Protein AF-A0A3B9IJT2-F1 (afdb_monomer_lite)

Radius of gyration: 19.09 Å; chains: 1; bounding box: 61×21×47 Å

Structure (mmCIF, N/CA/C/O backbone):
data_AF-A0A3B9IJT2-F1
#
_entry.id   AF-A0A3B9IJT2-F1
#
loop_
_atom_site.group_PDB
_atom_site.id
_atom_site.type_symbol
_atom_site.label_atom_id
_atom_site.label_alt_id
_atom_site.label_comp_id
_atom_site.label_asym_id
_atom_site.label_entity_id
_atom_site.label_seq_id
_atom_site.pdbx_PDB_ins_code
_atom_site.Cartn_x
_atom_site.Cartn_y
_atom_site.Cartn_z
_atom_site.occupancy
_atom_site.B_iso_or_equiv
_atom_site.auth_seq_id
_atom_site.auth_comp_id
_atom_site.auth_asym_id
_atom_site.auth_atom_id
_atom_site.pdbx_PDB_model_num
ATOM 1 N N . MET A 1 1 ? 44.523 -9.702 -19.929 1.00 39.56 1 MET A N 1
ATOM 2 C CA . MET A 1 1 ? 44.401 -8.618 -18.925 1.00 39.56 1 MET A CA 1
ATOM 3 C C . MET A 1 1 ? 43.044 -7.932 -19.116 1.00 39.56 1 MET A C 1
ATOM 5 O O . MET A 1 1 ? 42.543 -7.928 -20.229 1.00 39.56 1 MET A O 1
ATOM 9 N N . LYS A 1 2 ? 42.413 -7.517 -18.014 1.00 51.12 2 LYS A N 1
ATOM 10 C CA . LYS A 1 2 ? 40.971 -7.296 -17.761 1.00 51.12 2 LYS A CA 1
ATOM 11 C C . LYS A 1 2 ? 40.289 -6.189 -18.595 1.00 51.12 2 LYS A C 1
ATOM 13 O O . LYS A 1 2 ? 40.856 -5.114 -18.711 1.00 51.12 2 LYS A O 1
ATOM 18 N N . SER A 1 3 ? 39.034 -6.419 -19.022 1.00 50.97 3 SER A N 1
ATOM 19 C CA . SER A 1 3 ? 37.855 -5.621 -18.596 1.00 50.97 3 SER A CA 1
ATOM 20 C C . SER A 1 3 ? 36.556 -6.023 -19.320 1.00 50.97 3 SER A C 1
ATOM 22 O O . SER A 1 3 ? 36.236 -5.497 -20.379 1.00 50.97 3 SER A O 1
ATOM 24 N N . ARG A 1 4 ? 35.758 -6.921 -18.722 1.00 58.34 4 ARG A N 1
ATOM 25 C CA . ARG A 1 4 ? 34.303 -7.002 -18.979 1.00 58.34 4 ARG A CA 1
ATOM 26 C C . ARG A 1 4 ? 33.424 -7.287 -17.731 1.00 58.34 4 ARG A C 1
ATOM 28 O O . ARG A 1 4 ? 32.565 -8.157 -17.809 1.00 58.34 4 ARG A O 1
ATOM 35 N N . PRO A 1 5 ? 33.564 -6.592 -16.574 1.00 53.16 5 PRO A N 1
ATOM 36 C CA . PRO A 1 5 ? 32.686 -6.852 -15.423 1.00 53.16 5 PRO A CA 1
ATOM 37 C C . PRO A 1 5 ? 31.539 -5.835 -15.249 1.00 53.16 5 PRO A C 1
ATOM 39 O O . PRO A 1 5 ? 30.585 -6.132 -14.536 1.00 53.16 5 PRO A O 1
ATOM 42 N N . ALA A 1 6 ? 31.616 -4.647 -15.863 1.00 58.69 6 ALA A N 1
ATOM 43 C CA . ALA A 1 6 ? 30.685 -3.547 -15.585 1.00 58.69 6 ALA A CA 1
ATOM 44 C C . ALA A 1 6 ? 29.430 -3.552 -16.479 1.00 58.69 6 ALA A C 1
ATOM 46 O O . ALA A 1 6 ? 28.329 -3.372 -15.969 1.00 58.69 6 ALA A O 1
ATOM 47 N N . THR A 1 7 ? 29.575 -3.823 -17.783 1.00 62.97 7 THR A N 1
ATOM 48 C CA . THR A 1 7 ? 28.476 -3.721 -18.763 1.00 62.97 7 THR A CA 1
ATOM 49 C C . THR A 1 7 ? 27.409 -4.804 -18.598 1.00 62.97 7 THR A C 1
ATOM 51 O O . THR A 1 7 ? 26.226 -4.499 -18.570 1.00 62.97 7 THR A O 1
ATOM 54 N N . LEU A 1 8 ? 27.796 -6.061 -18.350 1.00 68.38 8 LEU A N 1
ATOM 55 C CA . LEU A 1 8 ? 26.819 -7.141 -18.141 1.00 68.38 8 LEU A CA 1
ATOM 56 C C . LEU A 1 8 ? 25.949 -6.913 -16.890 1.00 68.38 8 LEU A C 1
ATOM 58 O O . LEU A 1 8 ? 24.764 -7.233 -16.886 1.00 68.38 8 LEU A O 1
ATOM 62 N N . ARG A 1 9 ? 26.527 -6.340 -15.823 1.00 68.88 9 ARG A N 1
ATOM 63 C CA . ARG A 1 9 ? 25.778 -6.006 -14.602 1.00 68.88 9 ARG A CA 1
ATOM 64 C C . ARG A 1 9 ? 24.797 -4.860 -14.847 1.00 68.88 9 ARG A C 1
ATOM 66 O O . ARG A 1 9 ? 23.658 -4.972 -14.405 1.00 68.88 9 ARG A O 1
ATOM 73 N N . SER A 1 10 ? 25.208 -3.810 -15.566 1.00 73.69 10 SER A N 1
ATOM 74 C CA . SER A 1 10 ? 24.312 -2.699 -15.912 1.00 73.69 10 SER A CA 1
ATOM 75 C C . SER A 1 10 ? 23.167 -3.136 -16.829 1.00 73.69 10 SER A C 1
ATOM 77 O O . SER A 1 10 ? 22.029 -2.711 -16.628 1.00 73.69 10 SER A O 1
ATOM 79 N N . ASP A 1 11 ? 23.439 -4.037 -17.775 1.00 84.44 11 ASP A N 1
ATOM 80 C CA . ASP A 1 11 ? 22.434 -4.556 -18.707 1.00 84.44 11 ASP A CA 1
ATOM 81 C C . ASP A 1 11 ? 21.362 -5.359 -17.960 1.00 84.44 11 ASP A C 1
ATOM 83 O O . ASP A 1 11 ? 20.171 -5.091 -18.105 1.00 84.44 11 ASP A O 1
ATOM 87 N N . VAL A 1 12 ? 21.769 -6.257 -17.054 1.00 90.44 12 VAL A N 1
ATOM 88 C CA . VAL A 1 12 ? 20.830 -7.021 -16.214 1.00 90.44 12 VAL A CA 1
ATOM 89 C C . VAL A 1 12 ? 20.003 -6.104 -15.311 1.00 90.44 12 VAL A C 1
ATOM 91 O O . VAL A 1 12 ? 18.794 -6.301 -15.191 1.00 90.44 12 VAL A O 1
ATOM 94 N N . THR A 1 13 ? 20.605 -5.082 -14.692 1.00 93.31 13 THR A N 1
ATOM 95 C CA . THR A 1 13 ? 19.841 -4.132 -13.864 1.00 93.31 13 THR A CA 1
ATOM 96 C C . THR A 1 13 ? 18.835 -3.323 -14.683 1.00 93.31 13 THR A C 1
ATOM 98 O O . THR A 1 13 ? 17.715 -3.098 -14.221 1.00 93.31 13 THR A O 1
ATOM 101 N N . ASN A 1 14 ? 19.191 -2.934 -15.911 1.00 93.00 14 ASN A N 1
ATOM 102 C CA . ASN A 1 14 ? 18.304 -2.199 -16.812 1.00 93.00 14 ASN A CA 1
ATOM 103 C C . ASN A 1 14 ? 17.141 -3.067 -17.296 1.00 93.00 14 ASN A C 1
ATOM 105 O O . ASN A 1 14 ? 15.993 -2.606 -17.313 1.00 93.00 14 ASN A O 1
ATOM 109 N N . GLU A 1 15 ? 17.413 -4.325 -17.638 1.00 94.31 15 GLU A N 1
ATOM 110 C CA . GLU A 1 15 ? 16.384 -5.286 -18.031 1.00 94.31 15 GLU A CA 1
ATOM 111 C C . GLU A 1 15 ? 15.453 -5.612 -16.862 1.00 94.31 15 GLU A C 1
ATOM 113 O O . GLU A 1 15 ? 14.231 -5.558 -17.014 1.00 94.31 15 GLU A O 1
ATOM 118 N N . LEU A 1 16 ? 15.992 -5.824 -15.657 1.00 96.38 16 LEU A N 1
ATOM 119 C CA . LEU A 1 16 ? 15.181 -6.053 -14.461 1.00 96.38 16 LEU A CA 1
ATOM 120 C C . LEU A 1 16 ? 14.298 -4.843 -14.129 1.00 96.38 16 LEU A C 1
ATOM 122 O O . LEU A 1 16 ? 13.117 -5.002 -13.809 1.00 96.38 16 LEU A O 1
ATOM 126 N N . ALA A 1 17 ? 14.833 -3.624 -14.242 1.00 94.31 17 ALA A N 1
ATOM 127 C CA . ALA A 1 17 ? 14.055 -2.405 -14.047 1.00 94.31 17 ALA A CA 1
ATOM 128 C C . ALA A 1 17 ? 12.955 -2.259 -15.114 1.00 94.31 17 ALA A C 1
ATOM 130 O O . ALA A 1 17 ? 11.829 -1.864 -14.801 1.00 94.31 17 ALA A O 1
ATOM 131 N N . THR A 1 18 ? 13.247 -2.617 -16.367 1.00 95.88 18 THR A N 1
ATOM 132 C CA . THR A 1 18 ? 12.275 -2.603 -17.472 1.00 95.88 18 THR A CA 1
ATOM 133 C C . THR A 1 18 ? 11.171 -3.633 -17.266 1.00 95.88 18 THR A C 1
ATOM 135 O O . THR A 1 18 ? 9.992 -3.286 -17.384 1.00 95.88 18 THR A O 1
ATOM 138 N N . ALA A 1 19 ? 11.522 -4.862 -16.890 1.00 96.19 19 ALA A N 1
ATOM 139 C CA . ALA A 1 19 ? 10.570 -5.906 -16.531 1.00 96.19 19 ALA A CA 1
ATOM 140 C C . ALA A 1 19 ? 9.691 -5.465 -15.352 1.00 96.19 19 ALA A C 1
ATOM 142 O O . ALA A 1 19 ? 8.466 -5.516 -15.447 1.00 96.19 19 ALA A O 1
ATOM 143 N N . S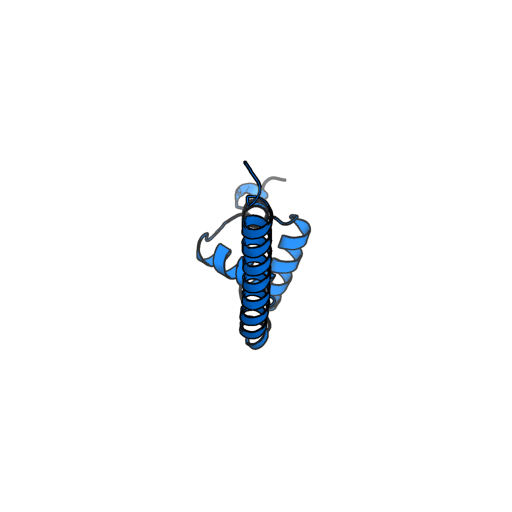ER A 1 20 ? 10.295 -4.916 -14.294 1.00 93.00 20 SER A N 1
ATOM 144 C CA . SER A 1 20 ? 9.579 -4.415 -13.114 1.00 93.00 20 SER A CA 1
ATOM 145 C C . SER A 1 20 ? 8.575 -3.313 -13.463 1.00 93.00 20 SER A C 1
ATOM 147 O O . SER A 1 20 ? 7.449 -3.321 -12.962 1.00 93.00 20 SER A O 1
ATOM 149 N N . ARG A 1 21 ? 8.941 -2.378 -14.354 1.00 93.06 21 ARG A N 1
ATOM 150 C CA . ARG A 1 21 ? 8.018 -1.347 -14.857 1.00 93.06 21 ARG A CA 1
ATOM 151 C C . ARG A 1 21 ? 6.874 -1.956 -15.665 1.00 93.06 21 ARG A C 1
ATOM 153 O O . ARG A 1 21 ? 5.725 -1.632 -15.390 1.00 93.06 21 ARG A O 1
ATOM 160 N N . LYS A 1 22 ? 7.158 -2.866 -16.604 1.00 94.94 22 LYS A N 1
ATOM 161 C CA . LYS A 1 22 ? 6.122 -3.534 -17.415 1.00 94.94 22 LYS A CA 1
ATOM 162 C C . LYS A 1 22 ? 5.152 -4.341 -16.549 1.00 94.94 22 LYS A C 1
ATOM 164 O O . LYS A 1 22 ? 3.942 -4.216 -16.719 1.00 94.94 22 LYS A O 1
ATOM 169 N N . MET A 1 23 ? 5.667 -5.100 -15.581 1.00 92.75 23 MET A N 1
ATOM 170 C CA . MET A 1 23 ? 4.852 -5.833 -14.606 1.00 92.75 23 MET A CA 1
ATOM 171 C C . MET A 1 23 ? 3.974 -4.883 -13.791 1.00 92.75 23 MET A C 1
ATOM 173 O O . MET A 1 23 ? 2.779 -5.128 -13.638 1.00 92.75 23 MET A O 1
ATOM 177 N N . ARG A 1 24 ? 4.547 -3.769 -13.313 1.00 89.62 24 ARG A N 1
ATOM 178 C CA . ARG A 1 24 ? 3.808 -2.734 -12.583 1.00 89.62 24 ARG A CA 1
ATOM 179 C C . ARG A 1 24 ? 2.676 -2.155 -13.426 1.00 89.62 24 ARG A C 1
ATOM 181 O O . ARG A 1 24 ? 1.552 -2.113 -12.945 1.00 89.62 24 ARG A O 1
ATOM 188 N N . THR A 1 25 ? 2.955 -1.752 -14.663 1.00 91.94 25 THR A N 1
ATOM 189 C CA . THR A 1 25 ? 1.956 -1.193 -15.584 1.00 91.94 25 THR A CA 1
ATOM 190 C C . THR A 1 25 ? 0.850 -2.196 -15.900 1.00 91.94 25 THR A C 1
ATOM 192 O O . THR A 1 25 ? -0.323 -1.839 -15.838 1.00 91.94 25 THR A O 1
ATOM 195 N N . GLY A 1 26 ? 1.198 -3.452 -16.195 1.00 93.25 26 GLY A N 1
ATOM 196 C CA . GLY A 1 26 ? 0.215 -4.495 -16.492 1.00 93.25 26 GLY A CA 1
ATOM 197 C C . GLY A 1 26 ? -0.686 -4.803 -15.297 1.00 93.25 26 GLY A C 1
ATOM 198 O O . GLY A 1 26 ? -1.907 -4.864 -15.435 1.00 93.25 26 GLY A O 1
ATOM 199 N N . PHE A 1 27 ? -0.104 -4.933 -14.103 1.00 90.00 27 PHE A N 1
ATOM 200 C CA . PHE A 1 27 ? -0.887 -5.195 -12.900 1.00 90.00 27 PHE A CA 1
ATOM 201 C C . PHE A 1 27 ? -1.742 -3.984 -12.498 1.00 90.00 27 PHE A C 1
ATOM 203 O O . PHE A 1 27 ? -2.901 -4.162 -12.138 1.00 90.00 27 PHE A O 1
ATOM 210 N N . ASP A 1 28 ? -1.228 -2.760 -12.639 1.00 92.19 28 ASP A N 1
ATOM 211 C CA . ASP A 1 28 ? -1.989 -1.523 -12.422 1.00 92.19 28 ASP A CA 1
ATOM 212 C C . ASP A 1 28 ? -3.186 -1.413 -13.389 1.00 92.19 28 ASP A C 1
ATOM 214 O O . ASP A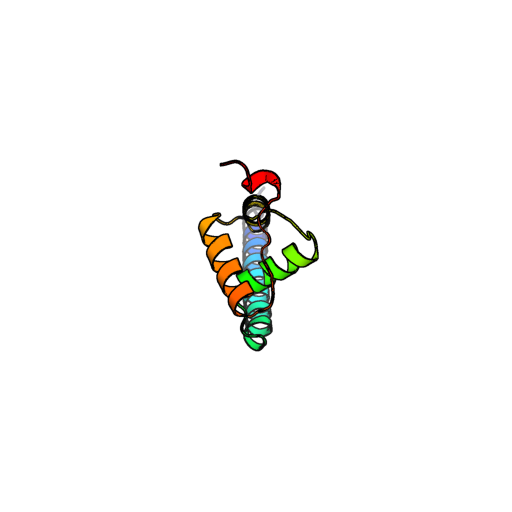 1 28 ? -4.300 -1.107 -12.966 1.00 92.19 28 ASP A O 1
ATOM 218 N N . ALA A 1 29 ? -3.000 -1.753 -14.671 1.00 92.69 29 ALA A N 1
ATOM 219 C CA . ALA A 1 29 ? -4.091 -1.819 -15.645 1.00 92.69 29 ALA A CA 1
ATOM 220 C C . ALA A 1 29 ? -5.159 -2.852 -15.246 1.00 92.69 29 ALA A C 1
ATOM 222 O O . ALA A 1 29 ? -6.349 -2.543 -15.271 1.00 92.69 29 ALA A O 1
ATOM 223 N N . LEU A 1 30 ? -4.743 -4.045 -14.807 1.00 92.62 30 LEU A N 1
ATOM 224 C CA . LEU A 1 30 ? -5.658 -5.093 -14.352 1.00 92.62 30 LEU A CA 1
ATOM 225 C C . LEU A 1 30 ? -6.488 -4.638 -13.146 1.00 92.62 30 LEU A C 1
ATOM 227 O O . LEU A 1 30 ? -7.705 -4.811 -13.134 1.00 92.62 30 LEU A O 1
ATOM 231 N N . VAL A 1 31 ? -5.857 -4.059 -12.123 1.00 93.44 31 VAL A N 1
ATOM 232 C CA . VAL A 1 31 ? -6.562 -3.683 -10.886 1.00 93.44 31 VAL A CA 1
ATOM 233 C C . VAL A 1 31 ? -7.433 -2.438 -11.070 1.00 93.44 31 VAL A C 1
ATOM 235 O O . VAL A 1 31 ? -8.476 -2.335 -10.423 1.00 93.44 31 VAL A O 1
ATOM 238 N N . ARG A 1 32 ? -7.091 -1.548 -12.013 1.00 93.69 32 ARG A N 1
ATOM 239 C CA . ARG A 1 32 ? -7.946 -0.411 -12.391 1.00 93.69 32 ARG A CA 1
ATOM 240 C C . ARG A 1 32 ? -9.312 -0.839 -12.913 1.00 93.69 32 ARG A C 1
ATOM 242 O O . ARG A 1 32 ? -10.289 -0.164 -12.606 1.00 93.69 32 ARG A O 1
ATOM 249 N N . THR A 1 33 ? -9.412 -1.975 -13.610 1.00 93.00 33 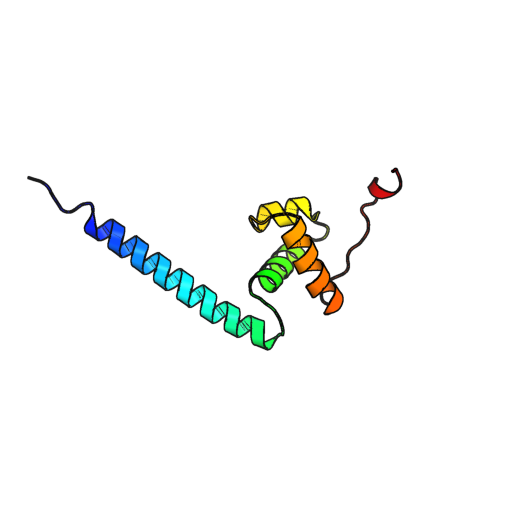THR A N 1
ATOM 250 C CA . THR A 1 33 ? -10.718 -2.519 -14.046 1.00 93.00 33 THR A CA 1
ATOM 251 C C . THR A 1 33 ? -11.654 -2.839 -12.873 1.00 93.00 33 THR A C 1
ATOM 253 O O . THR A 1 33 ? -12.862 -2.929 -13.053 1.00 93.00 33 THR A O 1
ATOM 256 N N . ARG A 1 34 ? -11.103 -2.964 -11.657 1.00 90.69 34 ARG A N 1
ATOM 257 C CA . ARG A 1 34 ? -11.829 -3.200 -10.401 1.00 90.69 34 ARG A CA 1
ATOM 258 C C . ARG A 1 34 ? -11.908 -1.952 -9.512 1.00 90.69 34 ARG A C 1
ATOM 260 O O . ARG A 1 34 ? -12.203 -2.065 -8.328 1.00 90.69 34 ARG A O 1
ATOM 267 N N . GLY A 1 35 ? -11.587 -0.769 -10.044 1.00 92.50 35 GLY A N 1
ATOM 268 C CA . GLY A 1 35 ? -11.581 0.485 -9.282 1.00 92.50 35 GLY A CA 1
ATOM 269 C C . GLY A 1 35 ? -10.474 0.574 -8.224 1.00 92.50 35 GLY A C 1
ATOM 270 O O . GLY A 1 35 ? -10.592 1.344 -7.269 1.00 92.50 35 GLY A O 1
ATOM 271 N N . LEU A 1 36 ? -9.405 -0.215 -8.358 1.00 94.88 36 LEU A N 1
ATOM 272 C CA . LEU A 1 36 ? -8.297 -0.262 -7.406 1.00 94.88 36 LEU A CA 1
ATOM 273 C C . LEU A 1 36 ? -7.040 0.406 -7.965 1.00 94.88 36 LEU A C 1
ATOM 275 O O . LEU A 1 36 ? -6.816 0.465 -9.171 1.00 94.88 36 LEU A O 1
ATOM 279 N N . THR A 1 37 ? -6.185 0.865 -7.052 1.00 93.38 37 THR A N 1
ATOM 280 C CA . THR A 1 37 ? -4.783 1.172 -7.352 1.00 93.38 37 THR A CA 1
ATOM 281 C C . THR A 1 37 ? -3.919 -0.041 -7.034 1.00 93.38 37 THR A C 1
ATOM 283 O O . THR A 1 37 ? -4.297 -0.889 -6.218 1.00 93.38 37 THR A O 1
ATOM 286 N N . LEU A 1 38 ? -2.712 -0.086 -7.598 1.00 91.81 38 LEU A N 1
ATOM 287 C CA . LEU A 1 38 ? -1.709 -1.086 -7.238 1.00 91.81 38 LEU A CA 1
ATOM 288 C C . LEU A 1 38 ? -1.502 -1.228 -5.718 1.00 91.81 38 LEU A C 1
ATOM 290 O O . LEU A 1 38 ? -1.451 -2.339 -5.194 1.00 91.81 38 LEU A O 1
ATOM 294 N N . ALA A 1 39 ? -1.391 -0.106 -5.004 1.00 93.62 39 ALA A N 1
ATOM 295 C CA . ALA A 1 39 ? -1.150 -0.105 -3.564 1.00 93.62 39 ALA A CA 1
ATOM 296 C C . ALA A 1 39 ? -2.327 -0.715 -2.782 1.00 93.62 39 ALA A C 1
ATOM 298 O O . ALA A 1 39 ? -2.112 -1.540 -1.897 1.00 93.62 39 ALA A O 1
ATOM 299 N N . ARG A 1 40 ? -3.570 -0.383 -3.158 1.00 96.25 40 ARG A N 1
ATOM 300 C CA . ARG A 1 40 ? -4.777 -0.968 -2.550 1.00 96.25 40 ARG A CA 1
ATOM 301 C C . ARG A 1 40 ? -4.904 -2.462 -2.842 1.00 96.25 40 ARG A C 1
ATOM 303 O O . ARG A 1 40 ? -5.227 -3.228 -1.942 1.00 96.25 40 ARG A O 1
ATOM 310 N N . ALA A 1 41 ? -4.590 -2.890 -4.064 1.00 95.81 41 ALA A N 1
ATOM 311 C CA . ALA A 1 41 ? -4.578 -4.307 -4.411 1.00 95.81 41 ALA A CA 1
ATOM 312 C C . ALA A 1 41 ? -3.527 -5.088 -3.602 1.00 95.81 41 ALA A C 1
ATOM 314 O O . ALA A 1 41 ? -3.820 -6.172 -3.101 1.00 95.81 41 ALA A O 1
ATOM 315 N N . ARG A 1 42 ? -2.322 -4.527 -3.417 1.00 95.38 42 ARG A N 1
ATOM 316 C CA . ARG A 1 42 ? -1.293 -5.1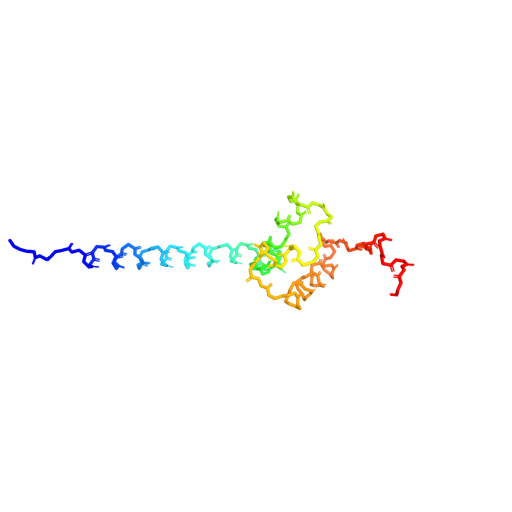22 -2.545 1.00 95.38 42 ARG A CA 1
ATOM 317 C C . ARG A 1 42 ? -1.750 -5.209 -1.092 1.00 95.38 42 ARG A C 1
ATOM 319 O O . ARG A 1 42 ? -1.589 -6.268 -0.493 1.00 95.38 42 ARG A O 1
ATOM 326 N N . ALA A 1 43 ? -2.357 -4.149 -0.559 1.00 97.00 43 ALA A N 1
ATOM 327 C CA . ALA A 1 43 ? -2.910 -4.156 0.792 1.00 97.00 43 ALA A CA 1
ATOM 328 C C . ALA A 1 43 ? -3.967 -5.262 0.968 1.00 97.00 43 ALA A C 1
ATOM 330 O O . ALA A 1 43 ? -3.863 -6.043 1.906 1.00 97.00 43 ALA A O 1
ATOM 331 N N . LEU A 1 44 ? -4.912 -5.411 0.031 1.00 96.94 44 LEU A N 1
ATOM 332 C CA . LEU A 1 44 ? -5.909 -6.493 0.066 1.00 96.94 44 LEU A CA 1
ATOM 333 C C . LEU A 1 44 ? -5.279 -7.890 0.056 1.00 96.94 44 LEU A C 1
ATOM 335 O O . LEU A 1 44 ? -5.695 -8.751 0.825 1.00 96.94 44 LEU A O 1
ATOM 339 N N . MET A 1 45 ? -4.266 -8.121 -0.787 1.00 95.94 45 MET A N 1
ATOM 340 C CA . MET A 1 45 ? -3.572 -9.414 -0.831 1.00 95.94 45 MET A CA 1
ATOM 341 C C . MET A 1 45 ? -2.883 -9.746 0.497 1.00 95.94 45 MET A C 1
ATOM 343 O O . MET A 1 45 ? -2.883 -10.905 0.905 1.00 95.94 45 MET A O 1
ATOM 347 N N . LEU A 1 46 ? -2.299 -8.750 1.167 1.00 97.75 46 LEU A N 1
ATOM 348 C CA . LEU A 1 46 ? -1.681 -8.939 2.480 1.00 97.75 46 LEU A CA 1
ATOM 349 C C . LEU A 1 46 ? -2.731 -9.169 3.567 1.00 97.75 46 LEU A C 1
ATOM 351 O O . LEU A 1 46 ? -2.588 -10.109 4.336 1.00 97.75 46 LEU A O 1
ATOM 355 N N . LEU A 1 47 ? -3.814 -8.391 3.584 1.00 97.25 47 LEU A N 1
ATOM 356 C CA . LEU A 1 47 ? -4.920 -8.571 4.531 1.00 97.25 47 LEU A CA 1
ATOM 357 C C . LEU A 1 47 ? -5.576 -9.953 4.402 1.00 97.25 47 LEU A C 1
ATOM 359 O O . LEU A 1 47 ? -5.913 -10.568 5.407 1.00 97.25 47 LEU A O 1
ATOM 363 N N . ALA A 1 48 ? -5.709 -10.472 3.178 1.00 96.50 48 ALA A N 1
ATOM 364 C CA . ALA A 1 48 ? -6.234 -11.815 2.939 1.00 96.50 48 ALA A CA 1
ATOM 365 C C . ALA A 1 48 ? -5.302 -12.926 3.460 1.00 96.50 48 ALA A C 1
ATOM 367 O O . ALA A 1 48 ? -5.775 -13.988 3.854 1.00 96.50 48 ALA A O 1
ATOM 368 N N . ARG A 1 49 ? -3.982 -12.694 3.458 1.00 97.50 49 ARG A N 1
ATOM 369 C CA . ARG A 1 49 ? -2.972 -13.640 3.973 1.00 97.50 49 ARG A CA 1
ATOM 370 C C . ARG A 1 49 ? -2.745 -13.518 5.477 1.00 97.50 49 ARG A C 1
ATOM 372 O O . ARG A 1 49 ? -2.359 -14.497 6.105 1.00 97.50 49 ARG A O 1
ATOM 379 N N . HIS A 1 50 ? -2.982 -12.334 6.033 1.00 96.19 50 HIS A N 1
ATOM 380 C CA . HIS A 1 50 ? -2.764 -12.007 7.438 1.00 96.19 50 HIS A CA 1
ATOM 381 C C . HIS A 1 50 ? -4.031 -11.377 8.046 1.00 96.19 50 HIS A C 1
ATOM 383 O O . HIS A 1 50 ? -4.050 -10.171 8.315 1.00 96.19 50 HIS A O 1
ATOM 389 N N . PRO A 1 51 ? -5.117 -12.151 8.246 1.00 93.06 51 PRO A N 1
ATOM 390 C CA . PRO A 1 51 ? -6.324 -11.630 8.879 1.00 93.06 51 PRO A CA 1
ATOM 391 C C . PRO A 1 51 ? -6.020 -11.066 10.272 1.00 93.06 51 PRO A C 1
ATOM 393 O O . PRO A 1 51 ? -5.356 -11.717 11.073 1.00 93.06 51 PRO A O 1
ATOM 396 N N . GLY A 1 52 ? -6.509 -9.859 10.564 1.00 92.44 52 GLY A N 1
ATOM 397 C CA . GLY A 1 52 ? -6.312 -9.206 11.864 1.00 92.44 52 GLY A CA 1
ATOM 398 C C . GLY A 1 52 ? -4.958 -8.512 12.063 1.00 92.44 52 GLY A C 1
ATOM 399 O O . GLY A 1 52 ? -4.724 -7.986 13.147 1.00 92.44 52 GLY A O 1
ATOM 400 N N . ILE A 1 53 ? -4.091 -8.466 11.043 1.00 95.50 53 ILE A N 1
ATOM 401 C CA . ILE A 1 53 ? -2.828 -7.712 11.090 1.00 95.50 53 ILE A CA 1
ATOM 402 C C . ILE A 1 53 ? -3.063 -6.239 11.459 1.00 95.50 53 ILE A C 1
ATOM 404 O O . ILE A 1 53 ? -3.998 -5.596 10.966 1.00 95.50 53 ILE A O 1
ATOM 408 N N . SER A 1 54 ? -2.200 -5.683 12.309 1.00 95.38 54 SER A N 1
ATOM 409 C CA . SER A 1 54 ? -2.282 -4.271 12.677 1.00 95.38 54 SER A CA 1
ATOM 410 C C . SER A 1 54 ? -1.880 -3.355 11.513 1.00 95.38 54 SER A C 1
ATOM 412 O O . SER A 1 54 ? -1.160 -3.740 10.589 1.00 95.38 54 SER A O 1
ATOM 414 N N . GLN A 1 55 ? -2.306 -2.089 11.568 1.00 95.25 55 GLN A N 1
ATOM 415 C CA . GLN A 1 55 ? -1.926 -1.092 10.557 1.00 95.25 55 GLN A CA 1
ATOM 416 C C . GLN A 1 55 ? -0.406 -0.861 10.523 1.00 95.25 55 GLN A C 1
ATOM 418 O O . GLN A 1 55 ? 0.156 -0.647 9.451 1.00 95.25 55 GLN A O 1
ATOM 423 N N . THR A 1 56 ? 0.259 -0.952 11.679 1.00 95.94 56 THR A N 1
ATOM 424 C CA . THR A 1 56 ? 1.716 -0.813 11.811 1.00 95.94 56 THR A CA 1
ATOM 425 C C . THR A 1 56 ? 2.460 -1.977 11.165 1.00 95.94 56 THR A C 1
ATOM 427 O O . THR A 1 56 ? 3.411 -1.760 10.419 1.00 95.94 56 THR A O 1
ATOM 430 N N . GLU A 1 57 ? 2.011 -3.211 11.385 1.00 97.12 57 GLU A N 1
ATOM 431 C CA . GLU A 1 57 ? 2.610 -4.380 10.733 1.00 97.12 57 GLU A CA 1
ATOM 432 C C . GLU A 1 57 ? 2.358 -4.362 9.220 1.00 97.12 57 GLU A C 1
ATOM 434 O O . GLU A 1 57 ? 3.268 -4.629 8.434 1.00 97.12 57 GLU A O 1
ATOM 439 N N . LEU A 1 58 ? 1.153 -3.969 8.788 1.00 97.69 58 LEU A N 1
ATOM 440 C CA . LEU A 1 58 ? 0.838 -3.809 7.369 1.00 97.69 58 LEU A CA 1
ATOM 441 C C . LEU A 1 58 ? 1.715 -2.735 6.704 1.00 97.69 58 LEU A C 1
ATOM 443 O O . LEU A 1 58 ? 2.138 -2.923 5.564 1.00 97.69 58 LEU A O 1
ATOM 447 N N . ALA A 1 59 ? 2.012 -1.638 7.408 1.00 97.69 59 ALA A N 1
ATOM 448 C CA . ALA A 1 59 ? 2.943 -0.603 6.958 1.00 97.69 59 ALA A CA 1
ATOM 449 C C . ALA A 1 59 ? 4.347 -1.171 6.728 1.00 97.69 59 ALA A C 1
ATOM 451 O O . ALA A 1 59 ? 4.928 -0.947 5.666 1.00 97.69 59 ALA A O 1
ATOM 452 N N . GLY A 1 60 ? 4.832 -1.989 7.668 1.00 97.88 60 GLY A N 1
ATOM 453 C CA . GLY A 1 60 ? 6.101 -2.703 7.536 1.00 97.88 60 GLY A CA 1
ATOM 454 C C . GLY A 1 60 ? 6.138 -3.624 6.314 1.00 97.88 60 GLY A C 1
ATOM 455 O O . GLY A 1 60 ? 7.068 -3.546 5.519 1.00 97.88 60 GLY A O 1
ATOM 456 N N . LEU A 1 61 ? 5.098 -4.438 6.100 1.00 97.44 61 LEU A N 1
ATOM 457 C CA . LEU A 1 61 ? 5.027 -5.351 4.946 1.00 97.44 61 LEU A CA 1
ATOM 458 C C . LEU A 1 61 ? 4.888 -4.633 3.596 1.00 97.44 61 LEU A C 1
ATOM 460 O O . LEU A 1 61 ? 5.278 -5.169 2.556 1.00 97.44 61 LEU A O 1
ATOM 464 N N . LEU A 1 62 ? 4.274 -3.450 3.588 1.00 96.44 62 LEU A N 1
ATOM 465 C CA . LEU A 1 62 ? 4.136 -2.627 2.389 1.00 96.44 62 LEU A CA 1
ATOM 466 C C . LEU A 1 62 ? 5.338 -1.709 2.150 1.00 96.44 62 LEU A C 1
ATOM 468 O O . LEU A 1 62 ? 5.417 -1.151 1.054 1.00 96.44 62 LEU A O 1
ATOM 472 N N . GLU A 1 63 ? 6.239 -1.579 3.129 1.00 96.94 63 GLU A N 1
ATOM 473 C CA . GLU A 1 63 ? 7.377 -0.652 3.134 1.00 96.94 63 GLU A CA 1
ATOM 474 C C . GLU A 1 63 ? 6.936 0.803 2.885 1.00 96.94 63 GLU A C 1
ATOM 476 O O . GLU A 1 63 ? 7.502 1.522 2.061 1.00 96.94 63 GLU A O 1
ATOM 481 N N . ILE A 1 64 ? 5.866 1.230 3.565 1.00 96.44 64 ILE A N 1
ATOM 482 C CA . ILE A 1 64 ? 5.320 2.593 3.476 1.00 96.44 64 ILE A CA 1
ATOM 483 C C . ILE A 1 64 ? 4.957 3.131 4.856 1.00 96.44 64 ILE A C 1
ATOM 485 O O . ILE A 1 64 ? 4.712 2.378 5.791 1.00 96.44 64 ILE A O 1
ATOM 489 N N . GLU A 1 65 ? 4.834 4.450 4.955 1.00 97.50 65 GLU A N 1
ATOM 490 C CA . 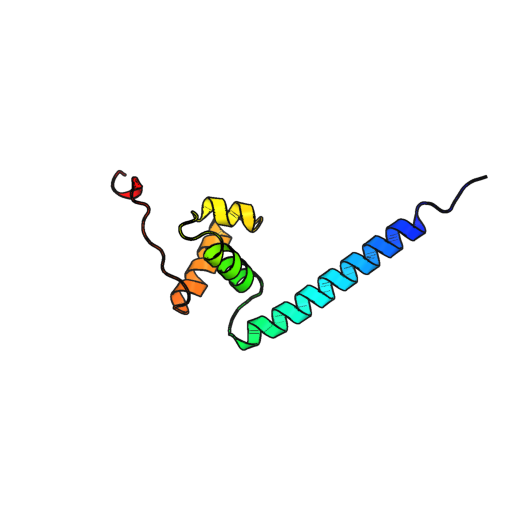GLU A 1 65 ? 4.472 5.121 6.201 1.00 97.50 65 GLU A CA 1
ATOM 491 C C . GLU A 1 65 ? 3.041 4.806 6.662 1.00 97.50 65 GLU A C 1
ATOM 493 O O . GLU A 1 65 ? 2.111 4.713 5.851 1.00 97.50 65 GLU A O 1
ATOM 498 N N . ASN A 1 66 ? 2.841 4.736 7.982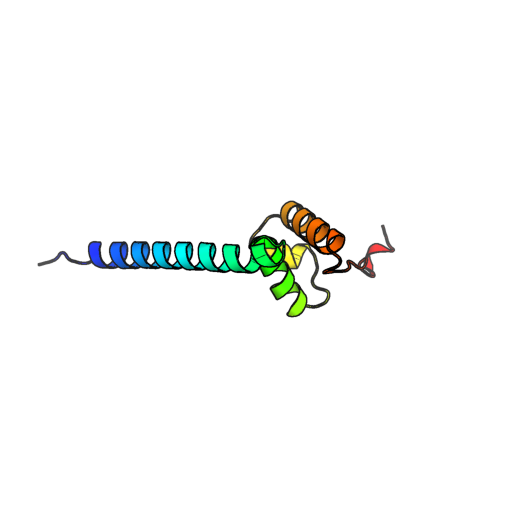 1.00 96.19 66 ASN A N 1
ATOM 499 C CA . ASN A 1 66 ? 1.550 4.413 8.601 1.00 96.19 66 ASN A CA 1
ATOM 500 C C . ASN A 1 66 ? 0.397 5.337 8.129 1.00 96.19 66 ASN A C 1
ATOM 502 O O . ASN A 1 66 ? -0.635 4.813 7.704 1.00 96.19 66 ASN A O 1
ATOM 506 N N . PRO A 1 67 ? 0.562 6.676 8.019 1.00 97.50 67 PRO A N 1
ATOM 507 C CA . PRO A 1 67 ? -0.470 7.543 7.438 1.00 97.50 67 PRO A CA 1
ATOM 508 C C . PRO A 1 67 ? -0.863 7.175 5.999 1.00 97.50 67 PRO A C 1
ATOM 510 O O . PRO A 1 67 ? -2.007 7.380 5.590 1.00 97.50 67 PRO A O 1
ATOM 513 N N . THR A 1 68 ? 0.062 6.616 5.212 1.00 97.62 68 THR A N 1
ATOM 514 C CA . THR A 1 68 ? -0.237 6.140 3.854 1.00 97.62 68 THR A CA 1
ATOM 515 C C . THR A 1 68 ? -1.097 4.884 3.909 1.00 97.62 68 THR A C 1
ATOM 517 O O . THR A 1 68 ? -2.078 4.793 3.170 1.00 97.62 68 THR A O 1
ATOM 520 N N . VAL A 1 69 ? -0.788 3.949 4.815 1.00 97.88 69 VAL A N 1
ATOM 521 C CA . VAL A 1 69 ? -1.624 2.764 5.062 1.00 97.88 69 VAL A CA 1
ATOM 522 C C . VAL A 1 69 ? -3.035 3.169 5.462 1.00 97.88 69 VAL A C 1
ATOM 524 O O . VAL A 1 69 ? -3.979 2.687 4.841 1.00 97.88 69 VAL A O 1
ATOM 527 N N . VAL A 1 70 ? -3.190 4.104 6.405 1.00 97.06 70 VAL A N 1
ATOM 528 C CA . VAL A 1 70 ? -4.505 4.616 6.832 1.00 97.06 70 VAL A CA 1
ATOM 529 C C . VAL A 1 70 ? -5.331 5.060 5.621 1.00 97.06 70 VAL A C 1
ATOM 531 O O . VAL A 1 70 ? -6.443 4.579 5.425 1.00 97.06 70 VAL A O 1
ATOM 534 N N . ARG A 1 71 ? -4.761 5.879 4.724 1.00 97.44 71 ARG A N 1
ATOM 535 C CA . ARG A 1 71 ? -5.460 6.354 3.510 1.00 97.44 71 ARG A CA 1
ATOM 536 C C . ARG A 1 71 ? -5.804 5.232 2.527 1.00 97.44 71 ARG A C 1
ATOM 538 O O . ARG A 1 71 ? -6.812 5.317 1.814 1.00 97.44 71 ARG A O 1
ATOM 545 N N . LEU A 1 72 ? -4.965 4.198 2.430 1.00 97.12 72 LEU A N 1
ATOM 546 C CA . LEU A 1 72 ? -5.261 3.020 1.612 1.00 97.12 72 LEU A CA 1
ATOM 547 C C . LEU A 1 72 ? -6.447 2.250 2.192 1.00 97.12 72 LEU A C 1
ATOM 549 O O . LEU A 1 72 ? -7.379 1.950 1.441 1.00 97.12 72 LEU A O 1
ATOM 553 N N . LEU A 1 73 ? -6.425 1.990 3.502 1.00 97.31 73 LEU A N 1
ATOM 554 C CA . LEU A 1 73 ? -7.473 1.276 4.229 1.00 97.31 73 LEU A CA 1
ATOM 555 C C . LEU A 1 73 ? -8.796 2.044 4.214 1.00 97.31 73 LEU A C 1
ATOM 557 O O . LEU A 1 73 ? -9.820 1.444 3.909 1.00 97.31 73 LEU A O 1
ATOM 561 N N . ASP A 1 74 ? -8.779 3.363 4.415 1.00 97.12 74 ASP A N 1
ATOM 562 C CA . ASP A 1 74 ? -9.970 4.214 4.297 1.00 97.12 74 ASP A CA 1
ATOM 563 C C . ASP A 1 74 ? -10.620 4.077 2.916 1.00 97.12 74 ASP A C 1
ATOM 565 O O . ASP A 1 74 ? -11.839 3.998 2.787 1.00 97.12 74 ASP A O 1
ATOM 569 N N . GLY A 1 75 ? -9.803 4.050 1.860 1.00 96.38 75 GLY A N 1
ATOM 570 C CA . GLY A 1 75 ? -10.294 3.859 0.500 1.00 96.38 75 GLY A CA 1
ATOM 571 C C . GLY A 1 75 ? -10.913 2.479 0.284 1.00 96.38 75 GLY A C 1
ATOM 572 O O . GLY A 1 75 ? -11.966 2.382 -0.336 1.00 96.38 75 GLY A O 1
ATOM 573 N N . LEU A 1 76 ? -10.278 1.430 0.807 1.00 97.12 76 LEU A N 1
ATOM 574 C CA . LEU A 1 76 ? -10.770 0.055 0.705 1.00 97.12 76 LEU A CA 1
ATOM 575 C C . LEU A 1 76 ? -12.056 -0.171 1.510 1.00 97.12 76 LEU A C 1
ATOM 577 O O . LEU A 1 76 ? -12.967 -0.843 1.031 1.00 97.12 76 LEU A O 1
ATOM 581 N N . GLU A 1 77 ? -12.153 0.412 2.704 1.00 97.31 77 GLU A N 1
ATOM 582 C CA . GLU A 1 77 ? -13.344 0.341 3.555 1.00 97.31 77 GLU A CA 1
ATOM 583 C C . GLU A 1 77 ? -14.511 1.114 2.930 1.00 97.31 77 GLU A C 1
ATOM 585 O O . GLU A 1 77 ? -15.618 0.589 2.856 1.00 97.31 77 GLU A O 1
ATOM 590 N N . LYS A 1 78 ? -14.257 2.302 2.356 1.00 96.25 78 LYS A N 1
ATOM 591 C CA . LYS A 1 78 ? -15.260 3.047 1.569 1.00 96.25 78 LYS A CA 1
ATOM 592 C C . LYS A 1 78 ? -15.771 2.270 0.354 1.00 96.25 78 LYS A C 1
ATOM 594 O O . LYS A 1 78 ? -16.909 2.467 -0.053 1.00 96.25 78 LYS A O 1
ATOM 599 N N . GLN A 1 79 ? -14.942 1.403 -0.227 1.00 95.56 79 GLN A N 1
ATOM 600 C CA . GLN A 1 79 ? -15.337 0.500 -1.312 1.00 95.56 79 GLN A CA 1
ATOM 601 C C . GLN A 1 79 ? -16.043 -0.774 -0.813 1.00 95.56 79 GLN A C 1
ATOM 603 O O . GLN A 1 79 ? -16.436 -1.601 -1.630 1.00 95.56 79 GLN A O 1
ATOM 608 N N . GLY A 1 80 ? -16.193 -0.958 0.504 1.00 96.50 80 GLY A N 1
ATOM 609 C CA . GLY A 1 80 ? -16.812 -2.142 1.102 1.00 96.50 80 GLY A CA 1
ATOM 610 C C . GLY A 1 80 ? -15.959 -3.411 1.012 1.00 96.50 80 GLY A C 1
ATOM 611 O O . GLY A 1 80 ? -16.479 -4.507 1.195 1.00 96.50 80 GLY A O 1
ATOM 612 N N . LEU A 1 81 ? -14.661 -3.285 0.714 1.00 96.38 81 LEU A N 1
ATOM 613 C CA . LEU A 1 81 ? -13.769 -4.428 0.481 1.00 96.38 81 LEU A CA 1
ATOM 614 C C . LEU A 1 81 ? -13.120 -4.956 1.762 1.00 96.38 81 LEU A C 1
ATOM 616 O O . LEU A 1 81 ? -12.632 -6.084 1.782 1.00 96.38 81 LEU A O 1
ATOM 620 N N . ILE A 1 82 ? -13.088 -4.140 2.815 1.00 96.69 82 ILE A N 1
ATOM 621 C CA . ILE A 1 82 ? -12.554 -4.500 4.129 1.00 96.69 82 ILE A CA 1
ATOM 622 C C . ILE A 1 82 ? -13.452 -3.931 5.228 1.00 96.69 82 ILE A C 1
ATOM 624 O O . ILE A 1 82 ? -14.247 -3.024 4.984 1.00 96.69 82 ILE A O 1
ATOM 628 N N . ARG A 1 83 ? -13.258 -4.419 6.452 1.00 95.31 83 ARG A N 1
ATOM 629 C CA . ARG A 1 83 ? -13.780 -3.819 7.681 1.00 95.31 83 ARG A CA 1
ATOM 630 C C . ARG A 1 83 ? -12.644 -3.719 8.689 1.00 95.31 83 ARG A C 1
ATOM 632 O O . ARG A 1 83 ? -11.908 -4.691 8.861 1.00 95.31 83 ARG A O 1
ATOM 639 N N . ARG A 1 84 ? -12.516 -2.577 9.363 1.00 93.25 84 ARG A N 1
ATOM 640 C CA . ARG A 1 84 ? -11.618 -2.433 10.515 1.00 93.25 84 ARG A CA 1
ATOM 641 C C . ARG A 1 84 ? -12.356 -2.762 11.808 1.00 93.25 84 ARG A C 1
ATOM 643 O O . ARG A 1 84 ? -13.522 -2.413 11.982 1.00 93.25 84 ARG A O 1
ATOM 650 N N . THR A 1 85 ? -11.666 -3.429 12.720 1.00 90.12 85 THR A N 1
ATOM 651 C CA . THR A 1 85 ? -12.159 -3.696 14.072 1.00 90.12 85 THR A CA 1
ATOM 652 C C . THR A 1 85 ? -11.185 -3.054 15.054 1.00 90.12 85 THR A C 1
ATOM 654 O O . THR A 1 85 ? -9.978 -3.216 14.862 1.00 90.12 85 THR A O 1
ATOM 657 N N . PRO A 1 86 ? -11.665 -2.308 16.066 1.00 84.06 86 PRO A N 1
ATOM 658 C CA . PRO A 1 86 ? -10.801 -1.807 17.128 1.00 84.06 86 PRO A CA 1
ATOM 659 C C . PRO A 1 86 ? -10.040 -2.963 17.778 1.00 84.06 86 PRO A C 1
ATOM 661 O O . PRO A 1 86 ? -10.616 -4.031 17.998 1.00 84.06 86 PRO A O 1
ATOM 664 N N . ALA A 1 87 ? -8.759 -2.759 18.082 1.00 78.81 87 ALA A N 1
ATOM 665 C CA . ALA A 1 87 ? -8.004 -3.744 18.842 1.00 78.81 87 ALA A CA 1
ATOM 666 C C . ALA A 1 87 ? -8.641 -3.897 20.232 1.00 78.81 87 ALA A C 1
ATOM 668 O O . ALA A 1 87 ? -9.049 -2.909 20.841 1.00 78.81 87 ALA A O 1
ATOM 669 N N . GLU A 1 88 ? -8.717 -5.119 20.765 1.00 70.56 88 GLU A N 1
ATOM 670 C CA . GLU A 1 88 ? -9.292 -5.352 22.101 1.00 70.56 88 GLU A CA 1
ATOM 671 C C . GLU A 1 88 ? -8.573 -4.551 23.201 1.00 70.56 88 GLU A C 1
ATOM 673 O O . GLU A 1 88 ? -9.182 -4.177 24.205 1.00 70.56 88 GLU A O 1
ATOM 678 N N . THR A 1 89 ? -7.299 -4.230 22.975 1.00 61.34 89 THR A N 1
ATOM 679 C CA . THR A 1 89 ? -6.438 -3.443 23.861 1.00 61.34 89 THR A CA 1
ATOM 680 C C . THR A 1 89 ? -6.785 -1.947 23.898 1.00 61.34 89 THR A C 1
ATOM 682 O O . THR A 1 89 ? -6.391 -1.267 24.839 1.00 61.34 89 THR A O 1
ATOM 685 N N . ASP A 1 90 ? -7.566 -1.438 22.938 1.00 55.28 90 ASP A N 1
ATOM 686 C CA . ASP A 1 90 ? -7.912 -0.010 22.790 1.00 55.28 90 ASP A CA 1
ATOM 687 C C . ASP A 1 90 ? -9.103 0.423 23.675 1.00 55.28 90 ASP A C 1
ATOM 689 O O . ASP A 1 90 ? -9.526 1.572 23.672 1.00 55.28 90 ASP A O 1
ATOM 693 N N . ARG A 1 91 ? -9.660 -0.489 24.493 1.00 49.56 91 ARG A N 1
ATOM 694 C CA . ARG A 1 91 ? -10.639 -0.135 25.548 1.00 49.56 91 ARG A CA 1
ATOM 695 C C . ARG A 1 91 ? -9.992 0.418 26.826 1.00 49.56 91 ARG A C 1
ATOM 697 O O . ARG A 1 91 ? -10.684 0.587 27.830 1.00 49.56 91 ARG A O 1
ATOM 704 N N . ARG A 1 92 ? -8.679 0.664 26.832 1.00 48.91 92 ARG A N 1
ATOM 705 C CA . ARG A 1 92 ? -7.959 1.263 27.964 1.00 48.91 92 ARG A CA 1
ATOM 706 C C . ARG A 1 92 ? -7.057 2.403 27.482 1.00 48.91 92 ARG A C 1
ATOM 708 O O . ARG A 1 92 ? -5.852 2.205 27.379 1.00 48.91 92 ARG A O 1
ATOM 715 N N . GLY A 1 93 ? -7.632 3.581 27.245 1.00 38.34 93 GLY A N 1
ATOM 716 C CA . GLY A 1 93 ? -6.872 4.821 27.039 1.00 38.34 93 GLY A CA 1
ATOM 717 C C . GLY A 1 93 ? -7.521 5.767 26.058 1.00 38.34 93 GLY A C 1
ATOM 718 O O . GLY A 1 93 ? -7.168 5.668 24.870 1.00 38.34 93 GLY A O 1
#

Secondary structure (DSSP, 8-state):
----SSHHHHHHHHHHHHHHHHHHHHHHHHHHTTT--HHHHHHHHHHHHSTT--HHHHHHHHTS-HHHHHHHHHHHHHTTS------GGGG--

InterPro domains:
  IPR000835 MarR-type HTH domain [PF01047] (36-92)
  IPR000835 MarR-type HTH domain [PR00598] (53-69)
  IPR000835 MarR-type HTH domain [PR00598] (70-85)
  IPR000835 MarR-type HTH domain [PR00598] (89-93)
  IPR000835 MarR-type HTH domain [PS50995] (9-93)
  IPR036388 Winged helix-like DNA-binding domain superfamily [G3DSA:1.10.10.10] (1-93)
  IPR036390 Winged helix DNA-binding domain superfamily [SSF46785] (10-92)
  IPR039422 Transcription regulators MarR/SlyA-like [PTHR33164] (8-92)

Organism: NCBI:txid171437

Sequence (93 aa):
MKSRPATLRSDVTNELATASRKMRTGFDALVRTRGLTLARARALMLLARHPGISQTELAGLLEIENPTVVRLLDGLEKQGLIRRTPAETDRRG

Foldseek 3Di:
DDDDDPVVVVVVVVVVVVVVVVVQVVVQVVCVVVVDGPLLVVLLVVCVVPPPDDLVVSCVVSVHDSVVSVVSVVVCVVVVNDDDDDDPVVVPD

pLDDT: mean 88.12, std 15.16, range [38.34, 97.88]